Protein AF-A0A351KT55-F1 (afdb_monomer_lite)

Foldseek 3Di:
DVVVVVVVVVVVVVVVVVVPPPPDDDDCPVVCVVCVVVDDDDDDDDDDPPPPDDPDDPPPDDQDPPDPCSVVCCCQRPPDHDPDPDDDDDDD

Radius of gyration: 34.12 Å; chains: 1; bounding box: 64×21×77 Å

Secondary structure (DSSP, 8-state):
-HHHHHHHHHHHHHHHHGGG---PPPP-HHHHHHHGGG-------------SS--PPPTT--PPTTSTTHHHHIIIIIS-----TTPPPPP-

Sequence (92 aa):
MPHVRRALALASFLLFFSQLALAQLPDFTELVERNNAAVVNISTTQKVAQPHGQMQVPEGLELPEGVPFDDLLRRYFGEGGPQMPGGPGIPG

pLDDT: mean 72.35, std 18.91, range [30.7, 97.0]

Structure (mmCIF, N/CA/C/O backbone):
data_AF-A0A351KT55-F1
#
_entry.id   AF-A0A351KT55-F1
#
loop_
_atom_site.group_PDB
_atom_site.id
_atom_site.type_symbol
_atom_site.label_atom_id
_atom_site.label_alt_id
_atom_site.label_comp_id
_atom_site.label_asym_id
_atom_site.label_entity_id
_atom_site.label_seq_id
_atom_site.pdbx_PDB_ins_code
_atom_site.Cartn_x
_atom_site.Cartn_y
_atom_site.Cartn_z
_atom_site.occupancy
_atom_site.B_iso_or_equiv
_atom_site.auth_seq_id
_atom_site.auth_comp_id
_atom_site.auth_asym_id
_atom_site.auth_atom_id
_atom_site.pdbx_PDB_model_num
ATOM 1 N N . MET A 1 1 ? 48.497 -6.459 -27.376 1.00 61.97 1 MET A N 1
ATOM 2 C CA . MET A 1 1 ? 47.541 -6.488 -26.241 1.00 61.97 1 MET A CA 1
ATOM 3 C C . MET A 1 1 ? 46.199 -7.121 -26.644 1.00 61.97 1 MET A C 1
ATOM 5 O O . MET A 1 1 ? 45.197 -6.423 -26.773 1.00 61.97 1 MET A O 1
ATOM 9 N N . PRO A 1 2 ? 46.149 -8.445 -26.876 1.00 86.25 2 PRO A N 1
ATOM 10 C CA . PRO A 1 2 ? 44.922 -9.136 -27.299 1.00 86.25 2 PRO A CA 1
ATOM 11 C C . PRO A 1 2 ? 43.860 -9.212 -26.188 1.00 86.25 2 PRO A C 1
ATOM 13 O O . PRO A 1 2 ? 42.667 -9.168 -26.475 1.00 86.25 2 PRO A O 1
ATOM 16 N N . HIS A 1 3 ? 44.280 -9.259 -24.921 1.00 89.19 3 HIS A N 1
ATOM 17 C CA . HIS A 1 3 ? 43.381 -9.309 -23.763 1.00 89.19 3 HIS A CA 1
ATOM 18 C C . HIS A 1 3 ? 42.577 -8.015 -23.577 1.00 89.19 3 HIS A C 1
ATOM 20 O O . HIS A 1 3 ? 41.392 -8.083 -23.280 1.00 89.19 3 HIS A O 1
ATOM 26 N N . 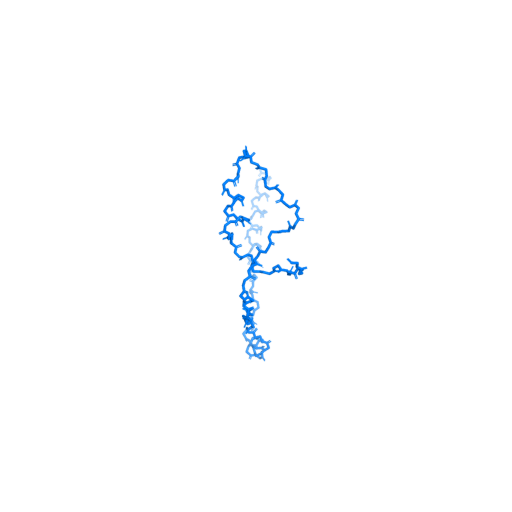VAL A 1 4 ? 43.178 -6.851 -23.854 1.00 93.06 4 VAL A N 1
ATOM 27 C CA . VAL A 1 4 ? 42.497 -5.543 -23.786 1.00 93.06 4 VAL A CA 1
ATOM 28 C C . VAL A 1 4 ? 41.399 -5.439 -24.846 1.00 93.06 4 VAL A C 1
ATOM 30 O O . VAL A 1 4 ? 40.294 -4.999 -24.554 1.00 93.06 4 VAL A O 1
ATOM 33 N N . ARG A 1 5 ? 41.662 -5.924 -26.068 1.00 91.88 5 ARG A N 1
ATOM 34 C CA . ARG A 1 5 ? 40.656 -5.979 -27.143 1.00 91.88 5 ARG A CA 1
ATOM 35 C C . ARG A 1 5 ? 39.480 -6.894 -26.796 1.00 91.88 5 ARG A C 1
ATOM 37 O O . ARG A 1 5 ? 38.339 -6.545 -27.071 1.00 91.88 5 ARG A O 1
ATOM 44 N N . ARG A 1 6 ? 39.753 -8.044 -26.170 1.00 93.44 6 ARG A N 1
ATOM 45 C CA . ARG A 1 6 ? 38.714 -8.976 -25.697 1.00 93.44 6 ARG A CA 1
ATOM 46 C C . ARG A 1 6 ? 37.899 -8.383 -24.547 1.00 93.44 6 ARG A C 1
ATOM 48 O O . ARG A 1 6 ? 36.681 -8.504 -24.560 1.00 93.44 6 ARG A O 1
ATOM 55 N N . ALA A 1 7 ? 38.553 -7.706 -23.605 1.00 94.50 7 ALA A N 1
ATOM 56 C CA . ALA A 1 7 ? 37.885 -7.016 -22.505 1.00 94.50 7 ALA A CA 1
ATOM 57 C C . ALA A 1 7 ? 36.975 -5.889 -23.013 1.00 94.50 7 ALA A C 1
ATOM 59 O O . ALA A 1 7 ? 35.842 -5.773 -22.561 1.00 94.50 7 ALA A O 1
ATOM 60 N N . LEU A 1 8 ? 37.430 -5.115 -24.003 1.00 95.06 8 LEU A N 1
ATOM 61 C CA . LEU A 1 8 ? 36.632 -4.050 -24.611 1.00 95.06 8 LEU A CA 1
ATOM 62 C C . LEU A 1 8 ? 35.421 -4.603 -25.378 1.00 95.06 8 LEU A C 1
ATOM 64 O O . LEU A 1 8 ? 34.323 -4.071 -25.251 1.00 95.06 8 LEU A O 1
ATOM 68 N N . ALA A 1 9 ? 35.600 -5.696 -26.128 1.00 94.75 9 ALA A N 1
ATOM 69 C CA . ALA A 1 9 ? 34.501 -6.366 -26.822 1.00 94.75 9 ALA A CA 1
ATOM 70 C C . ALA A 1 9 ? 33.459 -6.924 -25.838 1.00 94.75 9 ALA A C 1
ATOM 72 O O . ALA A 1 9 ? 32.262 -6.743 -26.046 1.00 94.75 9 ALA A O 1
ATOM 73 N N . LEU A 1 10 ? 33.909 -7.542 -24.741 1.00 94.00 10 LEU A N 1
ATOM 74 C CA . LEU A 1 10 ? 33.027 -8.040 -23.687 1.00 94.00 10 LEU A CA 1
ATOM 75 C C . LEU A 1 10 ? 32.287 -6.897 -22.981 1.00 94.00 10 LEU A C 1
ATOM 77 O O . LEU A 1 10 ? 31.079 -6.982 -22.794 1.00 94.00 10 LEU A O 1
ATOM 81 N N . ALA A 1 11 ? 32.981 -5.809 -22.639 1.00 93.25 11 ALA A N 1
ATOM 82 C CA . ALA A 1 11 ? 32.369 -4.638 -22.016 1.00 93.25 11 ALA A CA 1
ATOM 83 C C . ALA A 1 11 ? 31.308 -4.008 -22.931 1.00 93.25 11 ALA A C 1
ATOM 85 O O . ALA A 1 11 ? 30.203 -3.719 -22.483 1.00 93.25 11 ALA A O 1
ATOM 86 N N . SER A 1 12 ? 31.606 -3.867 -24.226 1.00 91.88 12 SER A N 1
ATOM 87 C CA . SER A 1 12 ? 30.651 -3.344 -25.205 1.00 91.88 12 SER A CA 1
ATOM 88 C C . SER A 1 12 ? 29.436 -4.261 -25.384 1.00 91.88 12 SER A C 1
ATOM 90 O O . SER A 1 12 ? 28.321 -3.767 -25.526 1.00 91.88 12 SER A O 1
ATOM 92 N N . PHE A 1 13 ? 29.631 -5.582 -25.349 1.00 91.12 13 PHE A N 1
ATOM 93 C CA . PHE A 1 13 ? 28.545 -6.562 -25.409 1.00 91.12 13 PHE A CA 1
ATOM 94 C C . PHE A 1 13 ? 27.641 -6.497 -24.169 1.00 91.12 13 PHE A C 1
ATOM 96 O O . PHE A 1 13 ? 26.420 -6.456 -24.298 1.00 91.12 13 PHE A O 1
ATOM 103 N N . LEU A 1 14 ? 28.229 -6.412 -22.972 1.00 90.50 14 LEU A N 1
ATOM 104 C CA . LEU A 1 14 ? 27.486 -6.300 -21.712 1.00 90.50 14 LEU A CA 1
ATOM 105 C C . LEU A 1 14 ? 26.689 -4.992 -21.619 1.00 90.50 14 LEU A C 1
ATOM 107 O O . LEU A 1 14 ? 25.550 -5.002 -21.163 1.00 90.50 14 LEU A O 1
ATOM 111 N N . LEU A 1 15 ? 27.260 -3.878 -22.086 1.00 87.75 15 LEU A N 1
ATOM 112 C CA . LEU A 1 15 ? 26.576 -2.582 -22.125 1.00 87.75 15 LEU A CA 1
ATOM 113 C C . LEU A 1 15 ? 25.421 -2.546 -23.134 1.00 87.75 15 LEU A C 1
ATOM 115 O O . LEU A 1 15 ? 24.449 -1.833 -22.914 1.00 87.75 15 LEU A O 1
ATOM 119 N N . PHE A 1 16 ? 25.499 -3.310 -24.226 1.00 83.81 16 PHE A N 1
ATOM 120 C CA . PHE A 1 16 ? 24.397 -3.429 -25.184 1.00 83.81 16 PHE A CA 1
ATOM 121 C C . PHE A 1 16 ? 23.249 -4.290 -24.630 1.00 83.81 16 PHE A C 1
ATOM 123 O O . PHE A 1 16 ? 22.079 -3.979 -24.832 1.00 83.81 16 PHE A O 1
ATOM 130 N N . PHE A 1 17 ? 23.573 -5.349 -23.883 1.00 81.31 17 PHE A N 1
ATOM 131 C CA . PHE A 1 17 ? 22.584 -6.268 -23.307 1.00 81.31 17 PHE A CA 1
ATOM 132 C C . PHE A 1 17 ? 21.924 -5.753 -22.015 1.00 81.31 17 PHE A C 1
ATOM 134 O O . PHE A 1 17 ? 20.876 -6.261 -21.618 1.00 81.31 17 PHE A O 1
ATOM 141 N N . SER A 1 18 ? 22.494 -4.736 -21.360 1.00 78.50 18 SER A N 1
ATOM 142 C CA . SER A 1 18 ? 21.949 -4.159 -20.121 1.00 78.50 18 SER A CA 1
ATOM 143 C C . SER A 1 18 ? 20.647 -3.369 -20.319 1.00 78.50 18 SER A C 1
ATOM 145 O O . SER A 1 18 ? 19.969 -3.062 -19.340 1.00 78.50 18 SER A O 1
ATOM 147 N N . GLN A 1 19 ? 20.253 -3.079 -21.564 1.00 68.88 19 GLN A N 1
ATOM 148 C CA . GLN A 1 19 ? 19.027 -2.332 -21.871 1.00 68.88 19 GLN A CA 1
ATOM 149 C C . GLN A 1 19 ? 17.730 -3.141 -21.690 1.00 68.88 19 GLN A C 1
ATOM 151 O O . GLN A 1 19 ? 16.642 -2.583 -21.800 1.00 68.88 19 GLN A O 1
ATOM 156 N N . LEU A 1 20 ? 17.814 -4.441 -21.384 1.00 65.62 20 LEU A N 1
ATOM 157 C CA . LEU A 1 20 ? 16.653 -5.337 -21.322 1.00 65.62 20 LEU A CA 1
ATOM 158 C C . LEU A 1 20 ? 15.968 -5.415 -19.942 1.00 65.62 20 LEU A C 1
ATOM 160 O O . LEU A 1 20 ? 15.125 -6.280 -19.724 1.00 65.62 20 LEU A O 1
ATOM 164 N N . ALA A 1 21 ? 16.306 -4.517 -19.013 1.00 65.69 21 ALA A N 1
ATOM 165 C CA . ALA A 1 21 ? 15.775 -4.504 -17.647 1.00 65.69 21 ALA A CA 1
ATOM 166 C C . ALA A 1 21 ? 14.710 -3.413 -17.411 1.00 65.69 21 ALA A C 1
ATOM 168 O O . ALA A 1 21 ? 14.681 -2.782 -16.355 1.00 65.69 21 ALA A O 1
ATOM 169 N N . LEU A 1 22 ? 13.817 -3.177 -18.377 1.00 67.25 22 LEU A N 1
ATOM 170 C CA . LEU A 1 22 ? 12.624 -2.349 -18.163 1.00 67.25 22 LEU A CA 1
ATOM 171 C C . LEU A 1 22 ? 11.524 -3.198 -17.518 1.00 67.25 22 LEU A C 1
ATOM 173 O O . LEU A 1 22 ? 10.605 -3.669 -18.185 1.00 67.25 22 LEU A O 1
ATOM 177 N N . ALA A 1 23 ? 11.633 -3.417 -16.208 1.00 74.06 23 ALA A N 1
ATOM 178 C CA . ALA A 1 23 ? 10.545 -3.988 -15.426 1.00 74.06 23 ALA A CA 1
ATOM 179 C C . ALA A 1 23 ? 9.407 -2.958 -15.348 1.00 74.06 23 ALA A C 1
ATOM 181 O O . ALA A 1 23 ? 9.466 -2.009 -14.566 1.00 74.06 23 ALA A O 1
ATOM 182 N N . GLN A 1 24 ? 8.394 -3.109 -16.200 1.00 76.56 24 GLN A N 1
ATOM 183 C CA . GLN A 1 24 ? 7.171 -2.321 -16.089 1.00 76.56 24 GLN A CA 1
ATOM 184 C C . GLN A 1 24 ? 6.314 -2.898 -14.964 1.00 76.56 24 GLN A C 1
ATOM 186 O O . GLN A 1 24 ? 6.089 -4.108 -14.898 1.00 76.56 24 GLN A O 1
ATOM 191 N N . LEU A 1 25 ? 5.870 -2.030 -14.054 1.00 84.94 25 LEU A N 1
ATOM 192 C CA . LEU A 1 25 ? 4.932 -2.425 -13.011 1.00 84.94 25 LEU A CA 1
ATOM 193 C C . LEU A 1 25 ? 3.587 -2.784 -13.666 1.00 84.94 25 LEU A C 1
ATOM 195 O O . LEU A 1 25 ? 3.168 -2.067 -14.578 1.00 84.94 25 LEU A O 1
ATOM 199 N N . PRO A 1 26 ? 2.907 -3.858 -13.227 1.00 87.69 26 PRO A N 1
ATOM 200 C CA . PRO A 1 26 ? 1.564 -4.156 -13.707 1.00 87.69 26 PRO A CA 1
ATOM 201 C C . PRO A 1 26 ? 0.602 -2.998 -13.420 1.00 87.69 26 PRO A C 1
ATOM 203 O O . PRO A 1 26 ? 0.723 -2.325 -12.394 1.00 87.69 26 PRO A O 1
ATOM 206 N N . ASP A 1 27 ? -0.370 -2.794 -14.309 1.00 90.81 27 ASP A N 1
ATOM 207 C CA . ASP A 1 27 ? -1.480 -1.878 -14.061 1.00 90.81 27 ASP A CA 1
ATOM 208 C C . ASP A 1 27 ? -2.527 -2.572 -13.180 1.00 90.81 27 ASP A C 1
ATOM 210 O O . ASP A 1 27 ? -3.100 -3.597 -13.553 1.00 90.81 27 ASP A O 1
ATOM 214 N N . PHE A 1 28 ? -2.760 -2.022 -11.991 1.00 93.69 28 PHE A N 1
ATOM 215 C CA . PHE A 1 28 ? -3.721 -2.549 -11.023 1.00 93.69 28 PHE A CA 1
ATOM 216 C C . PHE A 1 28 ? -5.043 -1.772 -11.008 1.00 93.69 28 PHE A C 1
ATOM 218 O O . PHE A 1 28 ? -5.914 -2.091 -10.199 1.00 93.69 28 PHE A O 1
ATOM 225 N N . THR A 1 29 ? -5.222 -0.781 -11.886 1.00 95.19 29 THR A N 1
ATOM 226 C CA . THR A 1 29 ? -6.385 0.121 -11.877 1.00 95.19 29 THR A CA 1
ATOM 227 C C . THR A 1 29 ? -7.704 -0.648 -11.972 1.00 95.19 29 THR A C 1
ATOM 229 O O . THR A 1 29 ? -8.549 -0.515 -11.093 1.00 95.19 29 THR A O 1
ATOM 232 N N . GLU A 1 30 ? -7.847 -1.550 -12.947 1.00 95.69 30 GLU A N 1
ATOM 233 C CA . GLU A 1 30 ? -9.065 -2.358 -13.138 1.00 95.69 30 GLU A CA 1
ATOM 234 C C . GLU A 1 30 ? -9.367 -3.271 -11.934 1.00 95.69 30 GLU A C 1
ATOM 236 O O . GLU A 1 30 ? -10.521 -3.467 -11.542 1.00 95.69 30 GLU A O 1
ATOM 241 N N . LEU A 1 31 ? -8.321 -3.830 -11.315 1.00 95.62 31 LEU A N 1
ATOM 242 C CA . LEU A 1 31 ? -8.466 -4.669 -10.127 1.00 95.62 31 LEU A CA 1
ATOM 243 C C . LEU A 1 31 ? -8.968 -3.841 -8.939 1.00 95.62 31 LEU A C 1
ATOM 245 O O . LEU A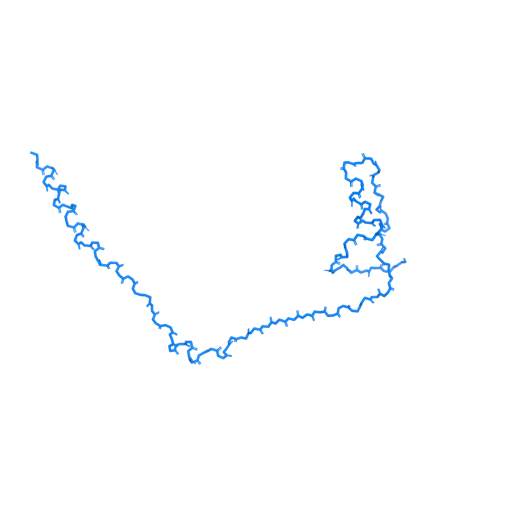 1 31 ? -9.862 -4.285 -8.219 1.00 95.62 31 LEU A O 1
ATOM 249 N N . VAL A 1 32 ? -8.416 -2.644 -8.744 1.00 95.75 32 VAL A N 1
ATOM 250 C CA . VAL A 1 32 ? -8.825 -1.728 -7.676 1.00 95.75 32 VAL A CA 1
ATOM 251 C C . VAL A 1 32 ? -10.250 -1.236 -7.910 1.00 95.75 32 VAL A C 1
ATOM 253 O O . VAL A 1 32 ? -11.054 -1.283 -6.984 1.00 95.75 32 VAL A O 1
ATOM 256 N N . GLU A 1 33 ? -10.605 -0.844 -9.133 1.00 96.19 33 GLU A N 1
ATOM 257 C CA . GLU A 1 33 ? -11.958 -0.392 -9.481 1.00 96.19 33 GLU A CA 1
ATOM 258 C C . GLU A 1 33 ? -13.029 -1.437 -9.152 1.00 96.19 33 GLU A C 1
ATOM 260 O O . GLU A 1 33 ? -14.083 -1.098 -8.619 1.00 96.19 33 GLU A O 1
ATOM 265 N N . ARG A 1 34 ? -12.750 -2.719 -9.415 1.00 97.00 34 ARG A N 1
ATOM 266 C CA . ARG A 1 34 ? -13.690 -3.815 -9.131 1.00 97.00 34 ARG A CA 1
ATOM 267 C C . ARG A 1 34 ? -13.788 -4.187 -7.654 1.00 97.00 34 ARG A C 1
ATOM 269 O O . ARG A 1 34 ? -14.812 -4.728 -7.247 1.00 97.00 34 ARG A O 1
ATOM 276 N N . ASN A 1 35 ? -12.734 -3.960 -6.870 1.00 96.94 35 ASN A N 1
ATOM 277 C CA . ASN A 1 35 ? -12.603 -4.542 -5.529 1.00 96.94 35 ASN A CA 1
ATOM 278 C C . ASN A 1 35 ? -12.435 -3.512 -4.402 1.00 96.94 35 ASN A C 1
ATOM 280 O O . ASN A 1 35 ? -12.314 -3.910 -3.244 1.00 96.94 35 ASN A O 1
ATOM 284 N N . ASN A 1 36 ? -12.438 -2.205 -4.687 1.00 95.50 36 ASN A N 1
ATOM 285 C CA . ASN A 1 36 ? -12.185 -1.168 -3.678 1.00 95.50 36 ASN A CA 1
ATOM 286 C C . ASN A 1 36 ? -13.128 -1.248 -2.463 1.00 95.50 36 ASN A C 1
ATOM 288 O O . ASN A 1 36 ? -12.699 -1.005 -1.338 1.00 95.50 36 ASN A O 1
ATOM 292 N N . ALA A 1 37 ? -14.384 -1.647 -2.675 1.00 95.69 37 ALA A N 1
ATOM 293 C CA . ALA A 1 37 ? -15.411 -1.748 -1.645 1.00 95.69 37 ALA A CA 1
ATOM 294 C C . ALA A 1 37 ? -15.111 -2.819 -0.584 1.00 95.69 37 ALA A C 1
ATOM 296 O O . ALA A 1 37 ? -15.712 -2.808 0.487 1.00 95.69 37 ALA A O 1
ATOM 297 N N . ALA A 1 38 ? -14.177 -3.732 -0.859 1.00 94.88 38 ALA A N 1
ATOM 298 C CA . ALA A 1 38 ? -13.738 -4.736 0.101 1.00 94.88 38 ALA A CA 1
ATOM 299 C C . ALA A 1 38 ? -12.843 -4.159 1.216 1.00 94.88 38 ALA A C 1
ATOM 301 O O . ALA A 1 38 ? -12.599 -4.840 2.212 1.00 94.88 38 ALA A O 1
ATOM 302 N N . VAL A 1 39 ? -12.343 -2.925 1.075 1.00 94.12 39 VAL A N 1
ATOM 303 C CA . VAL A 1 39 ? -11.420 -2.305 2.034 1.00 94.12 39 VAL A CA 1
ATOM 304 C C . VAL A 1 39 ? -12.165 -1.284 2.889 1.00 94.12 39 VAL A C 1
ATOM 306 O O . VAL A 1 39 ? -12.615 -0.251 2.400 1.00 94.12 39 VAL A O 1
ATOM 309 N N . VAL A 1 40 ? -12.261 -1.559 4.192 1.00 94.06 40 VAL A N 1
ATOM 310 C CA . VAL A 1 40 ? -12.871 -0.653 5.175 1.00 94.06 40 VAL A CA 1
ATOM 311 C C . VAL A 1 40 ? -11.828 -0.128 6.157 1.00 94.06 40 VAL A C 1
ATOM 313 O O . VAL A 1 40 ? -10.940 -0.861 6.591 1.00 94.06 40 VAL A O 1
ATOM 316 N N . ASN A 1 41 ? -11.950 1.144 6.538 1.00 95.50 41 ASN A N 1
ATOM 317 C CA . ASN A 1 41 ? -11.192 1.706 7.653 1.00 95.50 41 ASN A CA 1
ATOM 318 C C . ASN A 1 41 ? -12.006 1.527 8.941 1.00 95.50 41 ASN A C 1
ATOM 320 O O . ASN A 1 41 ? -13.098 2.082 9.064 1.00 95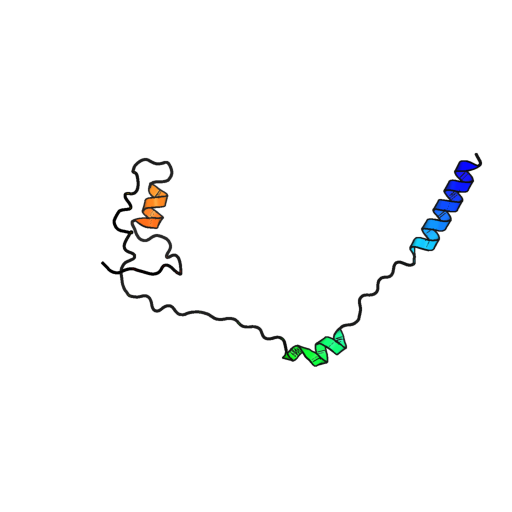.50 41 ASN A O 1
ATOM 324 N N . ILE A 1 42 ? -11.482 0.751 9.890 1.00 93.19 42 ILE A N 1
ATOM 325 C CA . ILE A 1 42 ? -12.111 0.529 11.192 1.00 93.19 42 ILE A CA 1
ATOM 326 C C . ILE A 1 42 ? -11.293 1.262 12.249 1.00 93.19 42 ILE A C 1
ATOM 328 O O . ILE A 1 42 ? -10.126 0.954 12.472 1.00 93.19 42 ILE A O 1
ATOM 332 N N . SER A 1 43 ? -11.930 2.214 12.927 1.00 91.06 43 SER A N 1
ATOM 333 C CA . SER A 1 43 ? -11.362 2.939 14.063 1.00 91.06 43 SER A CA 1
ATOM 334 C C . SER A 1 43 ? -12.333 2.852 15.237 1.00 91.06 43 SER A C 1
ATOM 336 O O . SER A 1 43 ? -13.471 3.307 15.137 1.00 91.06 43 SER A O 1
ATOM 338 N N . THR A 1 44 ? -11.904 2.248 16.344 1.00 89.06 44 THR A N 1
ATOM 339 C CA . THR A 1 44 ? -12.723 2.090 17.553 1.00 89.06 44 THR A CA 1
ATOM 340 C C . THR A 1 44 ? -12.110 2.855 18.715 1.00 89.06 44 THR A C 1
ATOM 342 O O . THR A 1 44 ? -10.927 2.691 19.003 1.00 89.06 44 THR A O 1
ATOM 345 N N . THR A 1 45 ? -12.931 3.620 19.431 1.00 83.00 45 THR A N 1
ATOM 346 C CA . THR A 1 45 ? -12.541 4.285 20.681 1.00 83.00 45 THR A CA 1
ATOM 347 C C . THR A 1 45 ? -13.328 3.667 21.827 1.00 83.00 45 THR A C 1
ATOM 349 O O . THR A 1 45 ? -14.558 3.671 21.809 1.00 83.00 45 THR A O 1
ATOM 352 N N . GLN A 1 46 ? -12.637 3.139 22.836 1.00 83.94 46 GLN A N 1
ATOM 353 C CA . GLN A 1 46 ? -13.282 2.596 24.028 1.00 83.94 46 GLN A CA 1
ATOM 354 C C . GLN A 1 46 ? -13.474 3.708 25.062 1.00 83.94 46 GLN A C 1
ATOM 356 O O . GLN A 1 46 ? -12.508 4.290 25.554 1.00 83.94 46 GLN A O 1
ATOM 361 N N . LYS A 1 47 ? -14.728 4.003 25.416 1.00 74.88 47 LYS A N 1
ATOM 362 C CA . LYS A 1 47 ? -15.042 4.910 26.524 1.00 74.88 47 LYS A CA 1
ATOM 363 C C . LYS A 1 47 ? -15.059 4.103 27.819 1.00 74.88 47 LYS A C 1
ATOM 365 O O . LYS A 1 47 ? -16.067 3.489 28.156 1.00 74.88 47 LYS A O 1
ATOM 370 N N . VAL A 1 48 ? -13.932 4.079 28.524 1.00 71.44 48 VAL A N 1
ATOM 371 C CA . VAL A 1 48 ? -13.865 3.509 29.874 1.00 71.44 48 VAL A CA 1
ATOM 372 C C . VAL A 1 48 ? -14.602 4.476 30.800 1.00 71.44 48 VAL A C 1
ATOM 374 O O . VAL A 1 48 ? -14.203 5.633 30.936 1.00 71.44 48 VAL A O 1
ATOM 377 N N . ALA A 1 49 ? -15.715 4.043 31.396 1.00 60.12 49 ALA A N 1
ATOM 378 C CA . ALA A 1 49 ? -16.290 4.774 32.516 1.00 60.12 49 ALA A CA 1
ATOM 379 C C . ALA A 1 49 ? -15.257 4.712 33.642 1.00 60.12 49 ALA A C 1
ATOM 381 O O . ALA A 1 49 ? -14.991 3.627 34.152 1.00 60.12 49 ALA A O 1
ATOM 382 N N . GLN A 1 50 ? -14.627 5.842 33.976 1.00 56.03 50 GLN A N 1
ATOM 383 C CA . GLN A 1 50 ? -13.798 5.908 35.175 1.00 56.03 50 GLN A CA 1
ATOM 384 C C . GLN A 1 50 ? -14.680 5.488 36.357 1.00 56.03 50 GLN A C 1
ATOM 386 O O . GLN A 1 50 ? -15.671 6.181 36.630 1.00 56.03 50 GLN A O 1
ATOM 391 N N . PRO A 1 51 ? -14.352 4.399 37.079 1.00 47.72 51 PRO A N 1
ATOM 392 C CA . PRO A 1 51 ? -14.815 4.296 38.444 1.00 47.72 51 PRO A CA 1
ATOM 393 C C . PRO A 1 51 ? -14.218 5.518 39.134 1.00 47.72 51 PRO A C 1
ATOM 395 O O . PRO A 1 51 ? -13.008 5.749 39.083 1.00 47.72 51 PRO A O 1
ATOM 398 N N . HIS A 1 52 ? -15.070 6.364 39.694 1.00 47.06 52 HIS A N 1
ATOM 399 C CA . HIS A 1 52 ? -14.588 7.399 40.586 1.00 47.06 52 HIS A CA 1
ATOM 400 C C . HIS A 1 52 ? -13.829 6.712 41.724 1.00 47.06 52 HIS A C 1
ATOM 402 O O . HIS A 1 52 ? -14.442 6.030 42.539 1.00 47.06 52 HIS A O 1
ATOM 408 N N . GLY A 1 53 ? -12.515 6.927 41.780 1.00 50.12 53 GLY A N 1
ATOM 409 C CA . GLY A 1 53 ? -11.728 6.738 42.990 1.00 50.12 53 GLY A CA 1
ATOM 410 C C . GLY A 1 53 ? -10.786 5.537 42.996 1.00 50.12 53 GLY A C 1
ATOM 411 O O . GLY A 1 53 ? -11.213 4.392 43.008 1.00 50.12 53 GLY A O 1
ATOM 412 N N . GLN A 1 54 ? -9.508 5.883 43.165 1.00 44.97 54 GLN A N 1
ATOM 413 C CA . GLN A 1 54 ? -8.463 5.119 43.855 1.00 44.97 54 GLN A CA 1
ATOM 414 C C . GLN A 1 54 ? -7.739 4.048 43.031 1.00 44.97 54 GLN A C 1
ATOM 416 O O . GLN A 1 54 ? -8.080 2.872 42.996 1.00 44.97 54 GLN A O 1
ATOM 421 N N . MET A 1 55 ? -6.635 4.491 42.430 1.00 49.38 55 MET A N 1
ATOM 422 C CA . MET A 1 55 ? -5.498 3.639 42.107 1.00 49.38 55 MET A CA 1
ATOM 423 C C . MET A 1 55 ? -4.836 3.272 43.447 1.00 49.38 55 MET A C 1
ATOM 425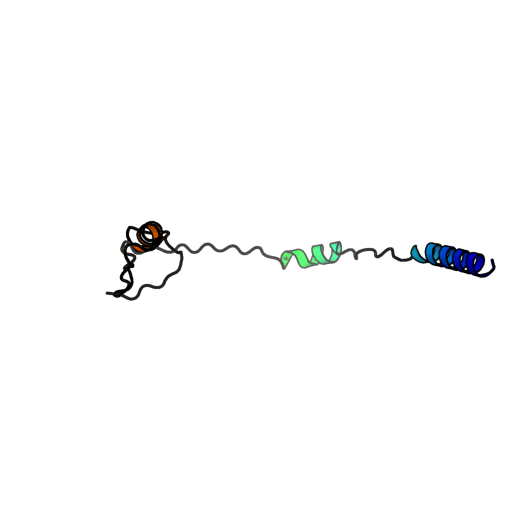 O O . MET A 1 55 ? -4.077 4.068 43.993 1.00 49.38 55 MET A O 1
ATOM 429 N N . GLN A 1 56 ? -5.205 2.137 44.043 1.00 51.56 56 GLN A N 1
ATOM 430 C CA . GLN A 1 56 ? -4.502 1.631 45.221 1.00 51.56 56 GLN A CA 1
ATOM 431 C C . GLN A 1 56 ? -3.165 1.035 44.776 1.00 51.56 56 GLN A C 1
ATOM 433 O O . GLN A 1 56 ? -3.112 0.177 43.891 1.00 51.56 56 GLN A O 1
ATOM 438 N N . VAL A 1 57 ? -2.081 1.524 45.375 1.00 53.38 57 VAL A N 1
ATOM 439 C CA . VAL A 1 57 ? -0.760 0.892 45.307 1.00 53.38 57 VAL A CA 1
ATOM 440 C C . VAL A 1 57 ? -0.919 -0.555 45.796 1.00 53.38 57 VAL A C 1
ATOM 442 O O . VAL A 1 57 ? -1.550 -0.744 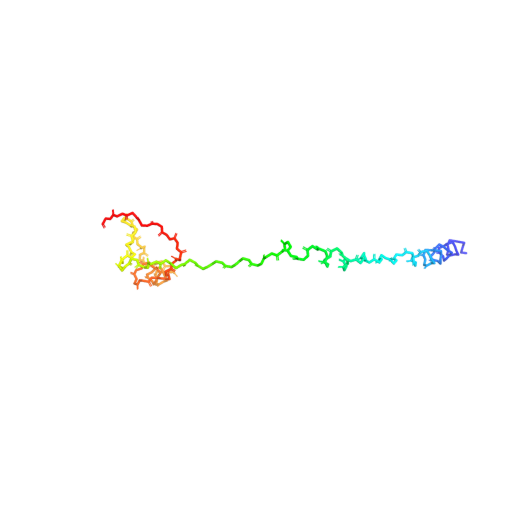46.836 1.00 53.38 57 VAL A O 1
ATOM 445 N N . PRO A 1 58 ? -0.396 -1.572 45.080 1.00 51.66 58 PRO A N 1
ATOM 446 C CA . PRO A 1 58 ? -0.470 -2.955 45.537 1.00 51.66 58 PRO A CA 1
ATOM 447 C C . PRO A 1 58 ? 0.068 -3.065 46.964 1.00 51.66 58 PRO A C 1
ATOM 449 O O . PRO A 1 58 ? 1.180 -2.610 47.244 1.00 51.66 58 PRO A O 1
ATOM 452 N N . GLU A 1 59 ? -0.727 -3.638 47.864 1.00 49.03 59 GLU A N 1
ATOM 453 C CA . GLU 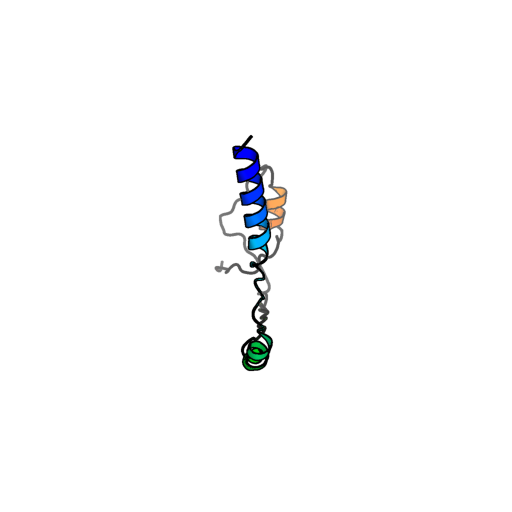A 1 59 ? -0.353 -3.813 49.265 1.00 49.03 59 GLU A CA 1
ATOM 454 C C . GLU A 1 59 ? 0.959 -4.625 49.330 1.00 49.03 59 GLU A C 1
ATOM 456 O O . GLU A 1 59 ? 1.013 -5.776 48.895 1.00 49.03 59 GLU A O 1
ATOM 461 N N . GLY A 1 60 ? 2.050 -3.984 49.777 1.00 50.91 60 GLY A N 1
ATOM 462 C CA . GLY A 1 60 ? 3.399 -4.573 49.833 1.00 50.91 60 GLY A CA 1
ATOM 463 C C . GLY A 1 60 ? 4.480 -3.913 48.962 1.00 50.91 60 GLY A C 1
ATOM 464 O O . GLY A 1 60 ? 5.616 -4.384 48.962 1.00 50.91 60 GLY A O 1
ATOM 465 N N . LEU A 1 61 ? 4.176 -2.833 48.233 1.00 55.06 61 LEU A N 1
ATOM 466 C CA . LEU A 1 61 ? 5.170 -2.078 47.455 1.00 55.06 61 LEU A CA 1
ATOM 467 C C . LEU A 1 61 ? 5.751 -0.912 48.280 1.00 55.06 61 LEU A C 1
ATOM 469 O O . LEU A 1 61 ? 5.291 0.224 48.192 1.00 55.06 61 LEU A O 1
ATOM 473 N N . GLU A 1 62 ? 6.771 -1.190 49.096 1.00 60.25 62 GLU A N 1
ATOM 474 C CA . GLU A 1 62 ? 7.569 -0.144 49.752 1.00 60.25 62 GLU A CA 1
ATOM 475 C C . GLU A 1 62 ? 8.559 0.446 48.737 1.00 60.25 62 GLU A C 1
ATOM 477 O O . GLU A 1 62 ? 9.480 -0.233 48.276 1.00 60.25 62 GLU A O 1
ATOM 482 N N . LEU A 1 63 ? 8.354 1.706 48.344 1.00 64.75 63 LEU A N 1
ATOM 483 C CA . LEU A 1 63 ? 9.296 2.418 47.481 1.00 64.75 63 LEU A CA 1
ATOM 484 C C . LEU A 1 63 ? 10.578 2.718 48.280 1.00 64.75 63 LEU A C 1
ATOM 486 O O . LEU A 1 63 ? 10.495 3.399 49.303 1.00 64.75 63 LEU A O 1
ATOM 490 N N . PRO A 1 64 ? 11.758 2.234 47.847 1.00 59.75 64 PRO A N 1
ATOM 491 C CA . PRO A 1 64 ? 13.002 2.466 48.571 1.00 59.75 64 PRO A CA 1
ATOM 492 C C . PRO A 1 64 ? 13.384 3.950 48.555 1.00 59.75 64 PRO A C 1
ATOM 494 O O . PRO A 1 64 ? 13.556 4.533 47.483 1.00 59.75 64 PRO A O 1
ATOM 497 N N . GLU A 1 65 ? 13.568 4.554 49.728 1.00 68.31 65 GLU A N 1
ATOM 498 C CA . GLU A 1 65 ? 14.016 5.945 49.834 1.00 68.31 65 GLU A CA 1
ATOM 499 C C . GLU A 1 65 ? 15.514 6.077 49.510 1.00 68.31 65 GLU A C 1
ATOM 501 O O . GLU A 1 65 ? 16.332 5.236 49.890 1.00 68.31 65 GLU A O 1
ATOM 506 N N . GLY A 1 66 ? 15.895 7.150 48.810 1.00 67.81 66 GLY A N 1
ATOM 507 C CA . GLY A 1 66 ? 17.307 7.463 48.539 1.00 67.81 66 GLY A CA 1
ATOM 508 C C . GLY A 1 66 ? 17.929 6.764 47.322 1.00 67.81 66 GLY A C 1
ATOM 509 O O . GLY A 1 66 ? 19.151 6.793 47.159 1.00 67.81 66 GLY A O 1
ATOM 510 N N . VAL A 1 67 ? 17.122 6.162 46.442 1.00 72.50 67 VAL A N 1
ATOM 511 C CA . VAL A 1 67 ? 17.593 5.654 45.140 1.00 72.50 67 VAL A CA 1
ATOM 512 C C . VAL A 1 67 ? 17.648 6.772 44.084 1.00 72.50 67 VAL A C 1
ATOM 514 O O . VAL A 1 67 ? 16.886 7.734 44.182 1.00 72.50 67 VAL A O 1
ATOM 517 N N . PRO A 1 68 ? 18.475 6.654 43.021 1.00 68.38 68 PRO A N 1
ATOM 518 C CA . PRO A 1 68 ? 18.671 7.702 42.001 1.00 68.38 68 PRO A CA 1
ATOM 519 C C . PRO A 1 68 ? 17.430 8.140 41.198 1.00 68.38 68 PRO A C 1
ATOM 521 O O . PRO A 1 68 ? 17.552 8.957 40.291 1.00 68.38 68 PRO A O 1
ATOM 524 N N . PHE A 1 69 ? 16.245 7.615 41.514 1.00 74.12 69 PHE A N 1
ATOM 525 C CA . PHE A 1 69 ? 14.978 7.902 40.843 1.00 74.12 69 PHE A CA 1
ATOM 526 C C . PHE A 1 69 ? 13.795 7.994 41.819 1.00 74.12 69 PHE A C 1
ATOM 528 O O . PHE A 1 69 ? 12.651 7.917 41.379 1.00 74.12 69 PHE A O 1
ATOM 535 N N . ASP A 1 70 ? 14.049 8.155 43.121 1.00 71.12 70 ASP A N 1
ATOM 536 C CA . ASP A 1 70 ? 13.015 8.181 44.168 1.00 71.12 70 ASP A CA 1
ATOM 537 C C . ASP A 1 70 ? 11.896 9.192 43.838 1.00 71.12 70 ASP A C 1
ATOM 539 O O . ASP A 1 70 ? 10.725 8.833 43.753 1.00 71.12 70 ASP A O 1
ATOM 543 N N . ASP A 1 71 ? 12.250 10.421 43.450 1.00 69.75 71 ASP A N 1
ATOM 544 C CA . ASP A 1 71 ? 11.273 11.448 43.059 1.00 69.75 71 ASP A CA 1
ATOM 545 C C . ASP A 1 71 ? 10.448 11.105 41.809 1.00 69.75 71 ASP A C 1
ATOM 547 O O . ASP A 1 71 ? 9.338 11.617 41.637 1.00 69.75 71 ASP A O 1
ATOM 551 N N . LEU A 1 72 ? 10.992 10.303 40.890 1.00 73.44 72 LEU A N 1
ATOM 552 C CA . LEU A 1 72 ? 10.264 9.847 39.702 1.00 73.44 72 LEU A CA 1
ATOM 553 C C . LEU A 1 72 ? 9.291 8.732 40.078 1.00 73.44 72 LEU A C 1
ATOM 555 O O . LEU A 1 72 ? 8.147 8.745 39.631 1.00 73.44 72 LEU A O 1
ATOM 559 N N . LEU A 1 73 ? 9.729 7.805 40.931 1.00 74.44 73 LEU A N 1
ATOM 560 C CA . LEU A 1 73 ? 8.908 6.715 41.443 1.00 74.44 73 LEU A CA 1
ATOM 561 C C . LEU A 1 73 ? 7.761 7.253 42.309 1.00 74.44 73 LEU A C 1
ATOM 563 O O . LEU A 1 73 ? 6.617 6.860 42.102 1.00 74.44 73 LEU A O 1
ATOM 567 N N . ARG A 1 74 ? 8.026 8.228 43.189 1.00 70.44 74 ARG A N 1
ATOM 568 C CA . ARG A 1 74 ? 7.005 8.935 43.985 1.00 70.44 74 ARG A CA 1
ATOM 569 C C . ARG A 1 74 ? 5.984 9.654 43.108 1.00 70.44 74 ARG A C 1
ATOM 571 O O . ARG A 1 74 ? 4.784 9.531 43.337 1.00 70.44 74 ARG A O 1
ATOM 578 N N . ARG A 1 75 ? 6.433 10.357 42.063 1.00 67.94 75 ARG A N 1
ATOM 579 C CA . ARG A 1 75 ? 5.532 11.015 41.100 1.00 67.94 75 ARG A CA 1
ATOM 580 C C . ARG A 1 75 ? 4.709 10.027 40.278 1.00 67.94 75 ARG A C 1
ATOM 582 O O . ARG A 1 75 ? 3.613 10.371 39.859 1.00 67.94 75 ARG A O 1
ATOM 589 N N . TYR A 1 76 ? 5.226 8.826 40.033 1.00 66.75 76 TYR A N 1
ATOM 590 C CA . TYR A 1 76 ? 4.568 7.818 39.203 1.00 66.75 76 TYR A CA 1
ATOM 591 C C . TYR A 1 76 ? 3.652 6.864 39.996 1.00 66.75 76 TYR A C 1
ATOM 593 O O . TYR A 1 76 ? 2.656 6.382 39.468 1.00 66.75 76 TYR A O 1
ATOM 601 N N . PHE A 1 77 ? 3.949 6.591 41.264 1.00 68.44 77 PHE A N 1
ATOM 602 C CA . PHE A 1 77 ? 3.198 5.622 42.075 1.00 68.44 77 PHE A CA 1
ATOM 603 C C . PHE A 1 77 ? 2.575 6.217 43.343 1.00 68.44 77 PHE A C 1
ATOM 605 O O . PHE A 1 77 ? 1.624 5.646 43.861 1.00 68.44 77 PHE A O 1
ATOM 612 N N . GLY A 1 78 ? 3.085 7.344 43.843 1.00 57.09 78 GLY A N 1
ATOM 613 C CA . GLY A 1 78 ? 2.640 7.961 45.096 1.00 57.09 78 GLY A CA 1
ATOM 614 C C . GLY A 1 78 ? 1.486 8.947 44.915 1.00 57.09 78 GLY A C 1
ATOM 615 O O . GLY A 1 78 ? 0.381 8.701 45.382 1.00 57.09 78 GLY A O 1
ATOM 616 N N . GLU A 1 79 ? 1.716 10.068 44.227 1.00 54.62 79 GLU A N 1
ATOM 617 C CA . GLU A 1 79 ? 0.760 11.198 44.188 1.00 54.62 79 GLU A CA 1
ATOM 618 C C . GLU A 1 79 ? -0.118 11.258 42.924 1.00 54.62 79 GLU A C 1
ATOM 620 O O . GLU A 1 79 ? -0.588 12.317 42.514 1.00 54.62 79 GLU A O 1
ATOM 625 N N . GLY A 1 80 ? -0.397 10.108 42.311 1.00 54.44 80 GLY A N 1
ATOM 626 C CA . GLY A 1 80 ? -1.211 10.042 41.095 1.00 54.44 80 GLY A CA 1
ATOM 627 C C . GLY A 1 80 ? -0.359 10.131 39.839 1.00 54.44 80 GLY A C 1
ATOM 628 O O . GLY A 1 80 ? -0.437 11.093 39.073 1.00 54.44 80 GLY A O 1
ATOM 629 N N . GLY A 1 81 ? 0.442 9.092 39.613 1.00 49.47 81 GLY A N 1
ATOM 630 C CA . GLY A 1 81 ? 1.201 8.988 38.380 1.00 49.47 81 GLY A CA 1
ATOM 631 C C . GLY A 1 81 ? 0.345 8.896 37.127 1.00 49.47 81 GLY A C 1
ATOM 632 O O . GLY A 1 81 ? -0.889 8.852 37.193 1.00 49.47 81 GLY A O 1
ATOM 633 N N . PRO A 1 82 ? 1.009 8.872 35.956 1.00 45.00 82 PRO A N 1
ATOM 634 C CA . PRO A 1 82 ? 0.347 8.774 34.670 1.00 45.00 82 PRO A CA 1
ATOM 635 C C . PRO A 1 82 ? -0.603 7.588 34.722 1.00 45.00 82 PRO A C 1
ATOM 637 O O . PRO A 1 82 ? -0.164 6.449 34.871 1.00 45.00 82 PRO A O 1
ATOM 640 N N . GLN A 1 83 ? -1.904 7.867 34.640 1.00 50.84 83 GLN A N 1
ATOM 641 C CA . GLN A 1 83 ? -2.928 6.846 34.499 1.00 50.84 83 GLN A CA 1
ATOM 642 C C . GLN A 1 83 ? -2.545 5.980 33.301 1.00 50.84 83 GLN A C 1
ATOM 644 O O . GLN A 1 83 ? -2.733 6.381 32.154 1.00 50.84 83 GLN A O 1
ATOM 649 N N . MET A 1 84 ? -1.954 4.812 33.567 1.00 46.50 84 MET A N 1
ATOM 650 C CA . MET A 1 84 ? -1.766 3.795 32.548 1.00 46.50 84 MET A CA 1
ATOM 651 C C . MET A 1 84 ? -3.168 3.363 32.110 1.00 46.50 84 MET A C 1
ATOM 653 O O . MET A 1 84 ? -3.947 2.881 32.940 1.00 46.50 84 MET A O 1
ATOM 657 N N . PRO A 1 85 ? -3.527 3.534 30.830 1.00 41.00 85 PRO A N 1
ATOM 658 C CA . PRO A 1 85 ? -4.803 3.061 30.336 1.00 41.00 85 PRO A CA 1
ATOM 659 C C . PRO A 1 85 ? -4.730 1.531 30.227 1.00 41.00 85 PRO A C 1
ATOM 661 O O . PRO A 1 85 ? -4.218 1.015 29.239 1.00 41.00 85 PRO A O 1
ATOM 664 N N . GLY A 1 86 ? -5.215 0.806 31.248 1.00 55.91 86 GLY A N 1
ATOM 665 C CA . GLY A 1 86 ? -5.513 -0.631 31.113 1.00 55.91 86 GLY A CA 1
ATOM 666 C C . GLY A 1 86 ? -5.183 -1.610 32.255 1.00 55.91 86 GLY A C 1
ATOM 667 O O . GLY A 1 86 ? -5.102 -2.800 31.970 1.00 55.91 86 GLY A O 1
ATOM 668 N N . GLY A 1 87 ? -4.999 -1.201 33.516 1.00 45.41 87 GLY A N 1
ATOM 669 C CA . GLY A 1 87 ? -4.728 -2.145 34.625 1.00 45.41 87 GLY A CA 1
ATOM 670 C C . GLY A 1 87 ? -5.992 -2.668 35.349 1.00 45.41 87 GLY A C 1
ATOM 671 O O . GLY A 1 87 ? -6.781 -1.833 35.789 1.00 45.41 87 GLY A O 1
ATOM 672 N N . PRO A 1 88 ? -6.212 -3.992 35.524 1.00 45.28 88 PRO A N 1
ATOM 673 C CA . PRO A 1 88 ? -7.372 -4.546 36.240 1.00 45.28 88 PRO A CA 1
ATOM 674 C C . PRO A 1 88 ? -7.208 -4.435 37.769 1.00 45.28 88 PRO A C 1
ATOM 676 O O . PRO A 1 88 ? -6.223 -4.925 38.315 1.00 45.28 88 PRO A O 1
ATOM 679 N N . GLY A 1 89 ? -8.171 -3.819 38.463 1.00 42.91 89 GLY A N 1
ATOM 680 C CA . GLY A 1 89 ? -8.182 -3.701 39.929 1.00 42.91 89 GLY A CA 1
ATOM 681 C C . GLY A 1 89 ? -8.741 -4.947 40.634 1.00 42.91 89 GLY A C 1
ATOM 682 O O . GLY A 1 89 ? -9.815 -5.429 40.274 1.00 42.91 89 GLY A O 1
ATOM 683 N N . ILE A 1 90 ? -8.021 -5.444 41.647 1.00 37.69 90 ILE A N 1
ATOM 684 C CA . ILE A 1 90 ? -8.497 -6.416 42.651 1.00 37.69 90 ILE A CA 1
ATOM 685 C C . ILE A 1 90 ? -8.922 -5.618 43.906 1.00 37.69 90 ILE A C 1
ATOM 687 O O . ILE A 1 90 ? -8.210 -4.681 44.259 1.00 37.69 90 ILE A O 1
ATOM 691 N N . PRO A 1 91 ? -10.069 -5.927 44.548 1.00 37.72 91 PRO A N 1
ATOM 692 C CA . PRO A 1 91 ? -10.646 -5.122 45.632 1.00 37.72 91 PRO A CA 1
ATOM 693 C C . PRO A 1 91 ? -10.005 -5.362 47.012 1.00 37.72 91 PRO A C 1
ATOM 695 O O . PRO A 1 91 ? -9.783 -6.514 47.392 1.00 37.72 91 PRO A O 1
ATOM 698 N N . GLY A 1 92 ? -9.827 -4.269 47.765 1.00 30.70 92 GLY A N 1
ATOM 699 C CA . GLY A 1 92 ? -9.482 -4.191 49.191 1.00 30.70 92 GLY A CA 1
ATOM 700 C C . GLY A 1 92 ? -9.673 -2.775 49.719 1.00 30.70 92 GLY A C 1
ATOM 701 O O . GLY A 1 92 ? -8.744 -1.962 49.571 1.00 30.70 92 GLY A O 1
#